Protein AF-A0A1G2ZMD9-F1 (afdb_monomer)

pLDDT: mean 71.79, std 15.47, range [34.72, 91.12]

Structure (mmCIF, N/CA/C/O backbone):
data_AF-A0A1G2ZMD9-F1
#
_entry.id   AF-A0A1G2ZMD9-F1
#
loop_
_atom_site.group_PDB
_atom_site.id
_atom_site.type_symbol
_atom_site.label_atom_id
_atom_site.label_alt_id
_atom_site.label_comp_id
_atom_site.label_asym_id
_atom_site.label_entity_id
_atom_site.label_seq_id
_atom_site.pdbx_PDB_ins_code
_atom_site.Cartn_x
_atom_site.Cartn_y
_atom_site.Cartn_z
_atom_site.occupancy
_atom_site.B_iso_or_equiv
_atom_site.auth_seq_id
_atom_site.auth_comp_id
_atom_site.auth_asym_id
_atom_site.auth_atom_id
_atom_site.pdbx_PDB_model_num
ATOM 1 N N . MET A 1 1 ? 47.622 -48.114 -57.571 1.00 39.69 1 MET A N 1
ATOM 2 C CA . MET A 1 1 ? 47.970 -47.498 -56.270 1.00 39.69 1 MET A CA 1
ATOM 3 C C . MET A 1 1 ? 46.698 -46.966 -55.631 1.00 39.69 1 MET A C 1
ATOM 5 O O . MET A 1 1 ? 46.107 -46.035 -56.158 1.00 39.69 1 MET A O 1
ATOM 9 N N . ILE A 1 2 ? 46.238 -47.610 -54.558 1.00 43.50 2 ILE A N 1
ATOM 10 C CA . ILE A 1 2 ? 45.000 -47.269 -53.846 1.00 43.50 2 ILE A CA 1
ATOM 11 C C . ILE A 1 2 ? 45.321 -46.147 -52.856 1.00 43.50 2 ILE A C 1
ATOM 13 O O . ILE A 1 2 ? 46.029 -46.374 -51.877 1.00 43.50 2 ILE A O 1
ATOM 17 N N . LYS A 1 3 ? 44.819 -44.936 -53.111 1.00 37.56 3 LYS A N 1
ATOM 18 C CA . LYS A 1 3 ? 44.851 -43.838 -52.139 1.00 37.56 3 LYS A CA 1
ATOM 19 C C . LYS A 1 3 ? 43.565 -43.882 -51.316 1.00 37.56 3 LYS A C 1
ATOM 21 O O . LYS A 1 3 ? 42.509 -43.458 -51.769 1.00 37.56 3 LYS A O 1
ATOM 26 N N . LYS A 1 4 ? 43.682 -44.441 -50.110 1.00 48.44 4 LYS A N 1
ATOM 27 C CA . LYS A 1 4 ? 42.720 -44.278 -49.020 1.00 48.44 4 LYS A CA 1
ATOM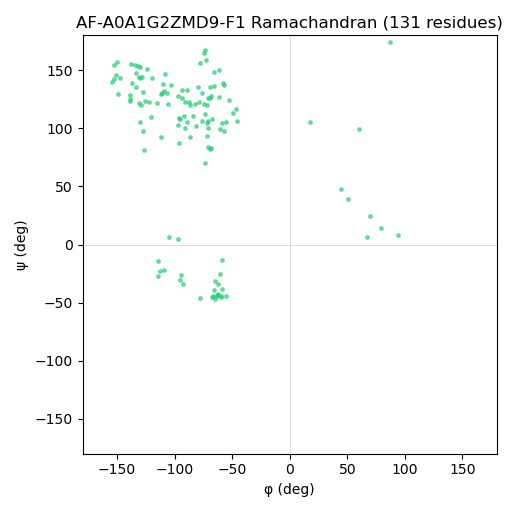 28 C C . LYS A 1 4 ? 42.849 -42.847 -48.498 1.00 48.44 4 LYS A C 1
ATOM 30 O O . LYS A 1 4 ? 43.915 -42.494 -48.007 1.00 48.44 4 LYS A O 1
ATOM 35 N N . TYR A 1 5 ? 41.777 -42.066 -48.555 1.00 55.06 5 TYR A N 1
ATOM 36 C CA . TYR A 1 5 ? 41.630 -40.880 -47.716 1.00 55.06 5 TYR A CA 1
ATOM 37 C C . TYR A 1 5 ? 40.285 -40.965 -47.004 1.00 55.06 5 TYR A C 1
ATOM 39 O O . TYR A 1 5 ? 39.232 -40.687 -47.565 1.00 55.06 5 TYR A O 1
ATOM 47 N N . PHE A 1 6 ? 40.364 -41.430 -45.759 1.00 48.94 6 PHE A N 1
ATOM 48 C CA . PHE A 1 6 ? 39.396 -41.137 -44.715 1.00 48.94 6 PHE A CA 1
ATOM 49 C C . PHE A 1 6 ? 39.575 -39.666 -44.327 1.00 48.94 6 PHE A C 1
ATOM 51 O O . PHE A 1 6 ? 40.684 -39.274 -43.967 1.00 48.94 6 PHE A O 1
ATOM 58 N N . ALA A 1 7 ? 38.510 -38.872 -44.352 1.00 53.34 7 ALA A N 1
ATOM 59 C CA . ALA A 1 7 ? 38.447 -37.634 -43.586 1.00 53.34 7 ALA A CA 1
ATOM 60 C C . ALA A 1 7 ? 36.995 -37.368 -43.179 1.00 53.34 7 ALA A C 1
ATOM 62 O O . ALA A 1 7 ? 36.070 -37.479 -43.980 1.00 53.34 7 ALA A O 1
ATOM 63 N N . TYR A 1 8 ? 36.839 -37.116 -41.887 1.00 48.75 8 TYR A N 1
ATOM 64 C CA . TYR A 1 8 ? 35.612 -37.126 -41.111 1.00 48.75 8 TYR A CA 1
ATOM 65 C C . TYR A 1 8 ? 34.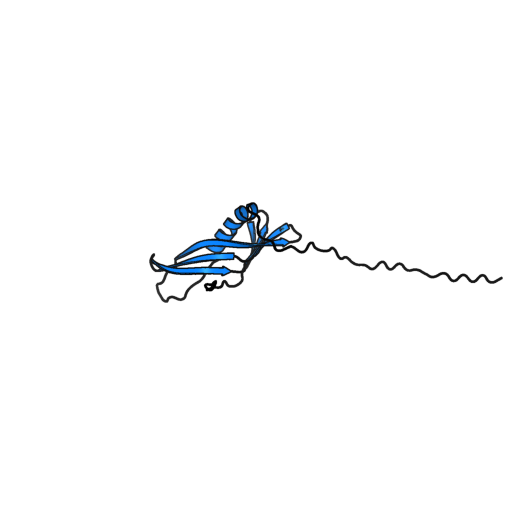634 -36.020 -41.524 1.00 48.75 8 TYR A C 1
ATOM 67 O O . TYR A 1 8 ? 35.011 -34.861 -41.675 1.00 48.75 8 TYR A O 1
ATOM 75 N N . ILE A 1 9 ? 33.356 -36.384 -41.633 1.00 55.91 9 ILE A N 1
ATOM 76 C CA . ILE A 1 9 ? 32.234 -35.445 -41.660 1.00 55.91 9 ILE A CA 1
ATOM 77 C C . ILE A 1 9 ? 32.151 -34.797 -40.271 1.00 55.91 9 ILE A C 1
ATOM 79 O O . ILE A 1 9 ? 31.784 -35.451 -39.297 1.00 55.91 9 ILE A O 1
ATOM 83 N N . LEU A 1 10 ? 32.518 -33.521 -40.175 1.00 47.72 10 LEU A N 1
ATOM 84 C CA . LEU A 1 10 ? 32.360 -32.714 -38.968 1.00 47.72 10 LEU A CA 1
ATOM 85 C C . LEU A 1 10 ? 31.050 -31.934 -39.118 1.00 47.72 10 LEU A C 1
ATOM 87 O O . LEU A 1 10 ? 31.019 -30.832 -39.659 1.00 47.72 10 LEU A O 1
ATOM 91 N N . ILE A 1 11 ? 29.939 -32.554 -38.711 1.00 55.56 11 ILE A N 1
ATOM 92 C CA . ILE A 1 11 ? 28.666 -31.844 -38.567 1.00 55.56 11 ILE A CA 1
ATOM 93 C C . ILE A 1 11 ? 28.825 -30.942 -37.346 1.00 55.56 11 ILE A C 1
ATOM 95 O O . ILE A 1 11 ? 28.733 -31.394 -36.205 1.00 55.56 11 ILE A O 1
ATOM 99 N N . ALA A 1 12 ? 29.088 -29.661 -37.589 1.00 51.91 12 ALA A N 1
ATOM 100 C CA . ALA A 1 12 ? 28.926 -28.624 -36.587 1.00 51.91 12 ALA A CA 1
ATOM 101 C C . ALA A 1 12 ? 27.422 -28.451 -36.321 1.00 51.91 12 ALA A C 1
ATOM 103 O O . ALA A 1 12 ? 26.762 -27.583 -36.884 1.00 51.91 12 ALA A O 1
ATOM 104 N N . PHE A 1 13 ? 26.865 -29.321 -35.479 1.00 45.88 13 PHE A N 1
ATOM 105 C CA . PHE A 1 13 ? 25.593 -29.071 -34.815 1.00 45.88 13 PHE A CA 1
ATOM 106 C C . PHE A 1 13 ? 25.840 -27.972 -33.775 1.00 45.88 13 PHE A C 1
ATOM 108 O O . PHE A 1 13 ? 26.086 -28.242 -32.603 1.00 45.88 13 PHE A O 1
ATOM 115 N N . SER A 1 14 ? 25.800 -26.709 -34.199 1.00 48.03 14 SER A N 1
ATOM 116 C CA . SER A 1 14 ? 25.627 -25.581 -33.283 1.00 48.03 14 SER A CA 1
ATOM 117 C C . SER A 1 14 ? 24.170 -25.553 -32.811 1.00 48.03 14 SER A C 1
ATOM 119 O O . SER A 1 14 ? 23.381 -24.700 -33.207 1.00 48.03 14 SER A O 1
ATOM 121 N N . LEU A 1 15 ? 23.804 -26.539 -31.991 1.00 56.41 15 LEU A N 1
ATOM 122 C CA . LEU A 1 15 ? 22.673 -26.450 -31.079 1.00 56.41 15 LEU A CA 1
ATOM 123 C C . LEU A 1 15 ? 23.192 -25.809 -29.799 1.00 56.41 15 LEU A C 1
ATOM 125 O O . LEU A 1 15 ? 23.664 -26.509 -28.909 1.00 56.41 15 LEU A O 1
ATOM 129 N N . LEU A 1 16 ? 23.085 -24.488 -29.695 1.00 50.44 16 LEU A N 1
ATOM 130 C CA . LEU A 1 16 ? 22.835 -23.887 -28.393 1.00 50.44 16 LEU A CA 1
ATOM 131 C C . LEU A 1 16 ? 21.660 -22.916 -28.524 1.00 50.44 16 LEU A C 1
ATOM 133 O O . LEU A 1 16 ? 21.802 -21.856 -29.138 1.00 50.44 16 LEU A O 1
ATOM 137 N N . PRO A 1 17 ? 20.482 -23.303 -28.008 1.00 46.97 17 PRO A N 1
ATOM 138 C CA . PRO A 1 17 ? 19.367 -22.396 -27.862 1.00 46.97 17 PRO A CA 1
ATOM 139 C C . PRO A 1 17 ? 19.701 -21.365 -26.779 1.00 46.97 17 PRO A C 1
ATOM 141 O O . PRO A 1 17 ? 20.251 -21.695 -25.733 1.00 46.97 17 PRO A O 1
ATOM 144 N N . VAL A 1 18 ? 19.381 -20.113 -27.099 1.00 52.69 18 VAL A N 1
ATOM 145 C CA . VAL A 1 18 ? 18.870 -19.056 -26.220 1.00 52.69 18 VAL A CA 1
ATOM 146 C C . VAL A 1 18 ? 19.066 -19.291 -24.717 1.00 52.69 18 VAL A C 1
ATOM 148 O O . VAL A 1 18 ? 18.2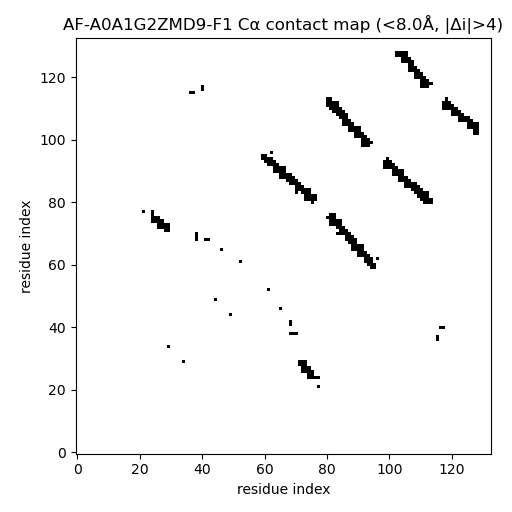79 -19.985 -24.083 1.00 52.69 18 VAL A O 1
ATOM 151 N N . SER A 1 19 ? 20.015 -18.562 -24.140 1.00 43.97 19 SER A N 1
ATOM 152 C CA . SER A 1 19 ? 19.840 -18.013 -22.797 1.00 43.97 19 SER A 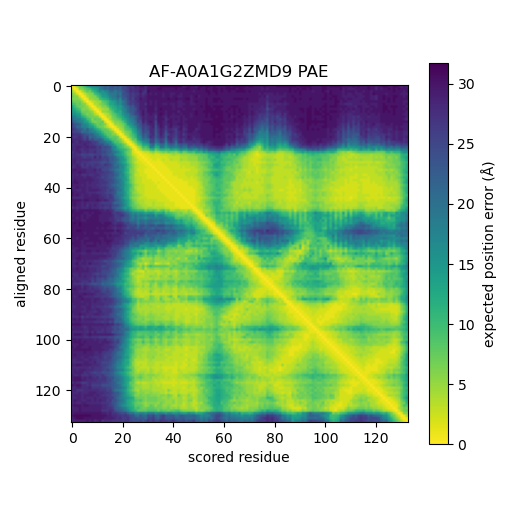CA 1
ATOM 153 C C . SER A 1 19 ? 20.103 -16.520 -22.901 1.00 43.97 19 SER A C 1
ATOM 155 O O . SER A 1 19 ? 21.209 -16.042 -22.659 1.00 43.97 19 SER A O 1
ATOM 157 N N . ILE A 1 20 ? 19.079 -15.787 -23.345 1.00 50.44 20 ILE A N 1
ATOM 158 C CA . ILE A 1 20 ? 18.937 -14.382 -22.977 1.00 50.44 20 ILE A CA 1
ATOM 159 C C . ILE A 1 20 ? 18.872 -14.431 -21.456 1.00 50.44 20 ILE A C 1
ATOM 161 O O . ILE A 1 20 ? 17.886 -14.910 -20.898 1.00 50.44 20 ILE A O 1
ATOM 165 N N . SER A 1 21 ? 19.956 -14.056 -20.787 1.00 38.66 21 SER A N 1
ATOM 166 C CA . SER A 1 21 ? 19.882 -13.746 -19.370 1.00 38.66 21 SER A CA 1
ATOM 167 C C . SER A 1 21 ? 18.903 -12.586 -19.277 1.00 38.66 21 SER A C 1
ATOM 169 O O . SER A 1 21 ? 19.272 -11.458 -19.607 1.00 38.66 21 SER A O 1
AT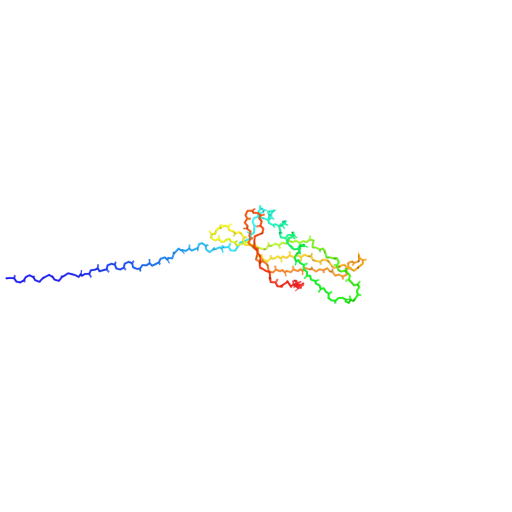OM 171 N N . SER A 1 22 ? 17.645 -12.863 -18.923 1.00 42.22 22 SER A N 1
ATOM 172 C CA . SER A 1 22 ? 16.769 -11.804 -18.453 1.00 42.22 22 SER A CA 1
ATOM 173 C C . SER A 1 22 ? 17.539 -11.127 -17.328 1.00 42.22 22 SER A C 1
ATOM 175 O O . SER A 1 22 ? 18.073 -11.787 -16.426 1.00 42.22 22 SER A O 1
ATOM 177 N N . LEU A 1 23 ? 17.719 -9.814 -17.452 1.00 45.00 23 LEU A N 1
ATOM 178 C CA . LEU A 1 23 ? 18.094 -8.996 -16.316 1.00 45.00 23 LEU A CA 1
ATOM 179 C C . LEU A 1 23 ? 16.993 -9.251 -15.299 1.00 45.00 23 LEU A C 1
ATOM 181 O O . LEU A 1 23 ? 15.892 -8.739 -15.444 1.00 45.00 23 LEU A O 1
ATOM 185 N N . TYR A 1 24 ? 17.266 -10.150 -14.356 1.00 49.25 24 TYR A N 1
ATOM 186 C CA . TYR A 1 24 ? 16.367 -10.451 -13.261 1.00 49.25 24 TYR A CA 1
ATOM 187 C C . TYR A 1 24 ? 15.978 -9.107 -12.666 1.00 49.25 24 TYR A C 1
ATOM 189 O O . TYR A 1 24 ? 16.845 -8.387 -12.163 1.00 49.25 24 TYR A O 1
ATOM 197 N N . ALA A 1 25 ? 14.703 -8.770 -12.807 1.00 55.97 25 ALA A N 1
ATOM 198 C CA . ALA A 1 25 ? 14.078 -7.631 -12.185 1.00 55.97 25 ALA A CA 1
ATOM 199 C C . ALA A 1 25 ? 14.522 -7.615 -10.713 1.00 55.97 25 ALA A C 1
ATOM 201 O O . ALA A 1 25 ? 14.255 -8.540 -9.935 1.00 55.97 25 ALA A O 1
ATOM 202 N N . GLN A 1 26 ? 15.422 -6.685 -10.382 1.00 68.00 26 GLN A N 1
ATOM 203 C CA . GLN A 1 26 ? 16.080 -6.698 -9.087 1.00 68.00 26 GLN A CA 1
ATOM 204 C C . GLN A 1 26 ? 15.221 -5.881 -8.144 1.00 68.00 26 GLN A C 1
ATOM 206 O O . GLN A 1 26 ? 15.245 -4.649 -8.175 1.00 68.00 26 GLN A O 1
ATOM 211 N N . ARG A 1 27 ? 14.510 -6.591 -7.266 1.00 75.44 27 ARG A N 1
ATOM 212 C CA . ARG A 1 27 ? 13.761 -5.993 -6.167 1.00 75.44 27 ARG A CA 1
ATOM 213 C C . ARG A 1 27 ? 14.628 -4.968 -5.435 1.00 75.44 27 ARG A C 1
ATOM 215 O O . ARG A 1 27 ? 15.647 -5.323 -4.837 1.00 75.44 27 ARG A O 1
ATOM 222 N N . ARG A 1 28 ? 14.220 -3.701 -5.473 1.00 83.81 28 ARG A N 1
ATOM 223 C CA . ARG A 1 28 ? 14.989 -2.583 -4.911 1.00 83.81 28 ARG A CA 1
ATOM 224 C C . ARG A 1 28 ? 14.100 -1.603 -4.155 1.00 83.81 28 ARG A C 1
ATOM 226 O O . ARG A 1 28 ? 12.909 -1.507 -4.453 1.00 83.81 28 ARG A O 1
ATOM 233 N N . PRO A 1 29 ? 14.653 -0.840 -3.201 1.00 84.19 29 PRO A N 1
ATOM 234 C CA . PRO A 1 29 ? 13.925 0.282 -2.631 1.00 84.19 29 PRO A CA 1
ATOM 235 C C . PRO A 1 29 ? 13.602 1.332 -3.713 1.00 84.19 29 PRO A C 1
ATOM 237 O O . PRO A 1 29 ? 14.359 1.485 -4.684 1.00 84.19 29 PRO A O 1
ATOM 240 N N . PRO A 1 30 ? 12.490 2.070 -3.563 1.00 83.75 30 PRO A N 1
ATOM 241 C CA . PRO A 1 30 ? 12.185 3.19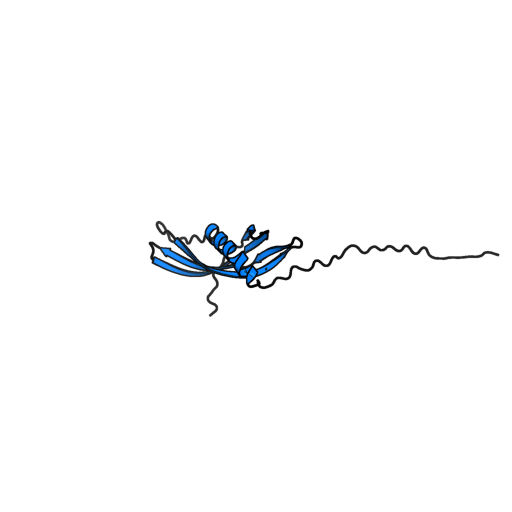4 -4.437 1.00 83.75 30 PRO A CA 1
ATOM 242 C C . PRO A 1 30 ? 13.186 4.337 -4.269 1.00 83.75 30 PRO A C 1
ATOM 244 O O . PRO A 1 30 ? 13.687 4.606 -3.177 1.00 83.75 30 PRO A O 1
ATOM 247 N N . THR A 1 31 ? 13.428 5.061 -5.356 1.00 86.94 31 THR A N 1
ATOM 248 C CA . THR A 1 31 ? 14.056 6.384 -5.311 1.00 86.94 31 THR A CA 1
ATOM 249 C C . THR A 1 31 ? 13.068 7.434 -4.792 1.00 86.94 31 THR A C 1
ATOM 251 O O . THR A 1 31 ? 11.854 7.228 -4.798 1.00 86.94 31 THR A O 1
ATOM 254 N N . GLN A 1 32 ? 13.567 8.611 -4.402 1.00 85.62 32 GLN A N 1
ATOM 255 C CA . GLN A 1 32 ? 12.717 9.715 -3.933 1.00 85.62 32 GLN A CA 1
ATOM 256 C C . GLN A 1 32 ? 11.682 10.161 -4.986 1.00 85.62 32 GLN A C 1
ATOM 258 O O . GLN A 1 32 ? 10.541 10.461 -4.641 1.00 85.62 32 GLN A O 1
ATOM 263 N N . SER A 1 33 ? 12.067 10.177 -6.267 1.00 86.31 33 SER A N 1
ATOM 264 C CA . SER A 1 33 ? 11.177 10.550 -7.377 1.00 86.31 33 SER A CA 1
ATOM 265 C C . SER A 1 33 ? 10.048 9.533 -7.568 1.00 86.31 33 SER A C 1
ATOM 267 O O . SER A 1 33 ? 8.877 9.894 -7.696 1.00 86.31 33 SER A O 1
ATOM 269 N N . GLU A 1 34 ? 10.378 8.242 -7.514 1.00 85.44 34 GLU A N 1
ATOM 270 C CA . GLU A 1 34 ? 9.389 7.164 -7.602 1.00 85.44 34 GLU A CA 1
ATOM 271 C C . GLU A 1 34 ? 8.453 7.174 -6.400 1.00 85.44 34 GLU A C 1
ATOM 273 O O . GLU A 1 34 ? 7.248 7.006 -6.562 1.00 85.44 34 GLU A O 1
ATOM 278 N N . GLN A 1 35 ? 8.981 7.455 -5.207 1.00 86.06 35 GLN A N 1
ATOM 279 C CA . GLN A 1 35 ? 8.168 7.583 -4.005 1.00 86.06 35 GLN A CA 1
ATOM 280 C C . GLN A 1 35 ? 7.164 8.728 -4.115 1.00 86.06 35 GLN A C 1
ATOM 282 O O . GLN A 1 35 ? 5.993 8.532 -3.800 1.00 86.06 35 GLN A O 1
ATOM 287 N N . ALA A 1 36 ? 7.573 9.885 -4.638 1.00 85.44 36 ALA A N 1
ATOM 288 C CA . ALA A 1 36 ? 6.658 10.994 -4.902 1.00 85.44 36 ALA A CA 1
ATOM 289 C C . ALA A 1 36 ? 5.611 10.665 -5.984 1.00 85.44 36 ALA A C 1
ATOM 291 O O . ALA A 1 36 ? 4.485 11.155 -5.916 1.00 85.44 36 ALA A O 1
ATOM 292 N N . T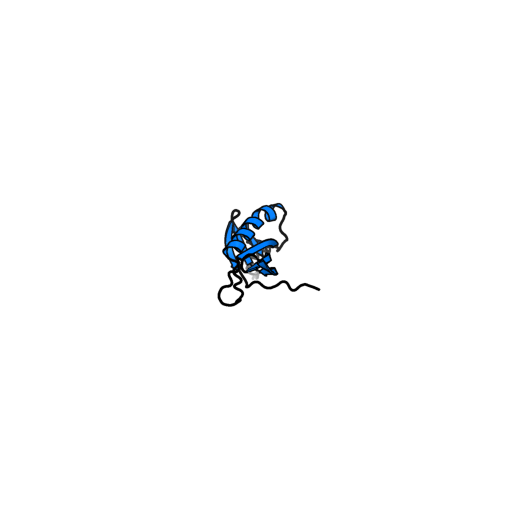HR A 1 37 ? 5.966 9.826 -6.960 1.00 86.19 37 THR A N 1
ATOM 293 C CA . THR A 1 37 ? 5.091 9.457 -8.084 1.00 86.19 37 THR A CA 1
ATOM 294 C C . THR A 1 37 ? 4.045 8.416 -7.686 1.00 86.19 37 THR A C 1
ATOM 296 O O . THR A 1 37 ? 2.867 8.561 -8.007 1.00 86.19 37 THR A O 1
ATOM 299 N N . TYR A 1 38 ? 4.455 7.363 -6.979 1.00 85.88 38 TYR A N 1
ATOM 300 C CA . TYR A 1 38 ? 3.612 6.194 -6.737 1.00 85.88 38 TYR A CA 1
ATOM 301 C C . TYR A 1 38 ? 2.853 6.239 -5.411 1.00 85.88 38 TYR A C 1
ATOM 303 O O . TYR A 1 38 ? 1.768 5.664 -5.318 1.00 85.88 38 TYR A O 1
ATOM 311 N N . LEU A 1 39 ? 3.361 6.947 -4.396 1.00 86.44 39 LEU A N 1
ATOM 312 C CA . LEU A 1 39 ? 2.695 7.038 -3.095 1.00 86.44 39 LEU A CA 1
ATOM 313 C C . LEU A 1 39 ? 1.239 7.547 -3.187 1.00 86.44 39 LEU A C 1
ATOM 315 O O . LEU A 1 39 ? 0.375 6.916 -2.573 1.00 86.44 39 LEU A O 1
ATOM 319 N N . PRO A 1 40 ? 0.910 8.598 -3.970 1.00 87.06 40 PRO A N 1
ATOM 320 C CA . PRO A 1 40 ? -0.476 9.047 -4.114 1.00 87.06 40 PRO A CA 1
ATOM 321 C C . PRO A 1 40 ? -1.398 7.988 -4.735 1.00 87.06 40 PRO A C 1
ATOM 323 O O . PRO A 1 40 ? -2.562 7.883 -4.351 1.00 87.06 40 PRO A O 1
ATOM 326 N N . LEU A 1 41 ? -0.883 7.172 -5.664 1.00 86.81 41 LEU A N 1
ATOM 327 C CA . LEU A 1 41 ? -1.652 6.090 -6.287 1.00 86.81 41 LEU A CA 1
ATOM 328 C C . LEU A 1 41 ? -1.975 4.993 -5.273 1.00 86.81 41 LEU A C 1
ATOM 330 O O . LEU A 1 41 ? -3.119 4.553 -5.190 1.00 86.81 41 LEU A O 1
ATOM 334 N N . VAL A 1 42 ? -0.983 4.596 -4.469 1.00 86.06 42 VAL A N 1
ATOM 335 C CA . VAL A 1 42 ? -1.163 3.598 -3.406 1.00 86.06 42 VAL A CA 1
ATOM 336 C C . VAL A 1 42 ? -2.150 4.109 -2.355 1.00 86.06 42 VAL A C 1
ATOM 338 O O . VAL A 1 42 ? -3.046 3.372 -1.954 1.00 86.06 42 VAL A O 1
ATOM 341 N N . GLN A 1 43 ? -2.043 5.377 -1.944 1.00 85.44 43 GLN A N 1
ATOM 342 C CA . GLN A 1 43 ? -2.980 6.001 -1.001 1.00 85.44 43 GLN A CA 1
ATOM 343 C C . GLN A 1 43 ? -4.418 6.007 -1.530 1.00 85.44 43 GLN A C 1
ATOM 345 O O . GLN A 1 43 ? -5.345 5.669 -0.794 1.00 85.44 43 GLN A O 1
ATOM 350 N N . MET A 1 44 ? -4.605 6.365 -2.803 1.00 84.25 44 MET A N 1
ATOM 351 C CA . MET A 1 44 ? -5.916 6.360 -3.446 1.00 84.25 44 MET A CA 1
ATOM 352 C C . MET A 1 44 ? -6.489 4.943 -3.551 1.00 84.25 44 MET A C 1
ATOM 354 O O . MET A 1 44 ? -7.642 4.736 -3.175 1.00 84.25 44 MET A O 1
ATOM 358 N N . TRP A 1 45 ? -5.694 3.966 -4.007 1.00 86.25 45 TRP A N 1
ATOM 359 C CA . TRP A 1 45 ? -6.131 2.569 -4.093 1.00 86.25 45 TRP A CA 1
ATOM 360 C C . TRP A 1 45 ? -6.524 2.031 -2.722 1.00 86.25 45 TRP A C 1
ATOM 362 O O . TRP A 1 45 ? -7.588 1.432 -2.587 1.00 86.25 45 TRP A O 1
ATOM 372 N N . LEU A 1 46 ? -5.709 2.291 -1.698 1.00 82.12 46 LEU A N 1
ATOM 373 C CA . LEU A 1 46 ? -5.986 1.837 -0.344 1.00 82.12 46 LEU A CA 1
ATOM 374 C C . LEU A 1 46 ? -7.274 2.490 0.177 1.00 82.12 46 LEU A C 1
ATOM 376 O O . LEU A 1 46 ? -8.146 1.788 0.659 1.00 82.12 46 LEU A O 1
ATOM 380 N N . GLY A 1 47 ? -7.484 3.794 -0.021 1.00 79.12 47 GLY A N 1
ATOM 381 C CA . GLY A 1 47 ? -8.741 4.454 0.358 1.00 79.12 47 GLY A CA 1
ATOM 382 C C . GLY A 1 47 ? -9.999 3.908 -0.341 1.00 79.12 47 GLY A C 1
ATOM 383 O O . GLY A 1 47 ? -11.091 4.038 0.204 1.00 79.12 47 GLY A O 1
ATOM 384 N N . GLN A 1 48 ? -9.858 3.307 -1.526 1.00 80.44 48 GLN A N 1
ATOM 385 C CA . GLN A 1 48 ? -10.967 2.735 -2.301 1.00 80.44 48 GLN A CA 1
ATOM 386 C C . GLN A 1 48 ? -11.210 1.246 -2.029 1.00 80.44 48 GLN A C 1
ATOM 388 O O . GLN A 1 48 ? -12.351 0.801 -2.105 1.00 80.44 48 GLN A O 1
ATOM 393 N N . ASN A 1 49 ? -10.151 0.477 -1.767 1.00 78.00 49 ASN A N 1
ATOM 394 C CA . ASN A 1 49 ? -10.194 -0.990 -1.755 1.00 78.00 49 ASN A CA 1
ATOM 395 C C . ASN A 1 49 ? -9.944 -1.588 -0.369 1.00 78.00 49 ASN A C 1
ATOM 397 O O . ASN A 1 49 ? -10.177 -2.777 -0.155 1.00 78.00 49 ASN A O 1
ATOM 401 N N . TRP A 1 50 ? -9.448 -0.792 0.575 1.00 75.00 50 TRP A N 1
ATOM 402 C CA . TRP A 1 50 ? -9.200 -1.263 1.923 1.00 75.00 50 TRP A CA 1
ATOM 403 C C . TRP A 1 50 ? -10.515 -1.378 2.694 1.00 75.00 50 TRP A C 1
ATOM 405 O O . TRP A 1 50 ? -11.094 -0.384 3.129 1.00 75.00 50 TRP A O 1
ATOM 415 N N . GLU A 1 51 ? -10.966 -2.613 2.897 1.00 62.94 51 GLU A N 1
ATOM 416 C CA . GLU A 1 51 ? -12.070 -2.931 3.795 1.00 62.94 51 GLU A CA 1
ATOM 417 C C . GLU A 1 51 ? -11.589 -3.894 4.883 1.00 62.94 51 GLU A C 1
ATOM 419 O O . GLU A 1 51 ? -11.381 -5.081 4.636 1.00 62.94 51 GLU A O 1
ATOM 424 N N . GLN A 1 52 ? -11.491 -3.414 6.124 1.00 62.56 52 GLN A N 1
ATOM 425 C CA . GLN A 1 52 ? -11.526 -4.306 7.283 1.00 62.56 52 GLN A CA 1
ATOM 426 C C . GLN A 1 52 ? -12.819 -4.069 8.057 1.00 62.56 52 GLN A C 1
ATOM 428 O O . GLN A 1 52 ? -12.897 -3.215 8.942 1.00 62.56 52 GLN A O 1
ATOM 433 N N . LYS A 1 53 ? -13.849 -4.853 7.727 1.00 56.59 53 LYS A N 1
ATOM 434 C CA . LYS A 1 53 ? -15.082 -4.917 8.517 1.00 56.59 53 LYS A CA 1
ATOM 435 C C . LYS A 1 53 ? -14.769 -5.650 9.820 1.00 56.59 53 LYS A C 1
ATOM 437 O O . LYS A 1 53 ? -14.587 -6.865 9.826 1.00 56.59 53 LYS A O 1
ATOM 442 N N . LYS A 1 54 ? -14.653 -4.905 10.921 1.00 58.12 54 LYS A N 1
ATOM 443 C CA . LYS A 1 54 ? -14.633 -5.489 12.264 1.00 58.12 54 LYS A CA 1
ATOM 444 C C . LYS A 1 54 ? -16.082 -5.733 12.667 1.00 58.12 54 LYS A C 1
ATOM 446 O O . LYS A 1 54 ? -16.872 -4.793 12.686 1.00 58.12 54 LYS A O 1
ATOM 451 N N . ASP A 1 55 ? -16.418 -6.983 12.955 1.00 56.78 55 ASP A N 1
ATOM 452 C CA . ASP A 1 55 ? -17.748 -7.342 13.436 1.00 56.78 55 ASP A CA 1
ATOM 453 C C . ASP A 1 55 ? -17.890 -6.844 14.883 1.00 56.78 55 ASP A C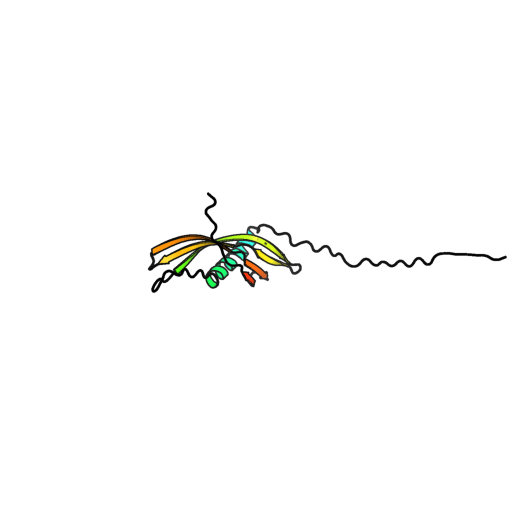 1
ATOM 455 O O . ASP A 1 55 ? -17.390 -7.453 15.829 1.00 56.78 55 ASP A O 1
ATOM 459 N N . LEU A 1 56 ? -18.429 -5.632 15.033 1.00 57.31 56 LEU A N 1
ATOM 460 C CA . LEU A 1 56 ? -18.588 -4.937 16.315 1.00 57.31 56 LEU A CA 1
ATOM 461 C C . LEU A 1 56 ? -20.047 -4.948 16.810 1.00 57.31 56 LEU A C 1
ATOM 463 O O . LEU A 1 56 ? -20.338 -4.337 17.837 1.00 57.31 56 LEU A O 1
ATOM 467 N N . GLY A 1 57 ? -20.941 -5.664 16.119 1.00 56.56 57 GLY A N 1
ATOM 468 C CA . GLY A 1 57 ? -22.373 -5.725 16.418 1.00 56.56 57 GLY A CA 1
ATOM 469 C C . GLY A 1 57 ? -23.205 -4.613 15.763 1.00 56.56 57 GLY A C 1
ATOM 470 O O . GLY A 1 57 ? -22.683 -3.698 15.119 1.00 56.56 57 GLY A O 1
ATOM 471 N N . ASP A 1 58 ? -24.527 -4.711 15.921 1.00 52.66 58 ASP A N 1
ATOM 472 C CA . ASP A 1 58 ? -25.497 -3.825 15.270 1.00 52.66 58 ASP A CA 1
ATOM 473 C C . ASP A 1 58 ? -25.318 -2.351 15.679 1.00 52.66 58 ASP A C 1
ATOM 475 O O . ASP A 1 58 ? -25.342 -1.989 16.857 1.00 52.66 58 ASP A O 1
ATOM 479 N N . GLY A 1 59 ? -25.196 -1.472 14.678 1.00 52.34 59 GLY A N 1
ATOM 480 C CA . GLY A 1 59 ? -25.186 -0.015 14.857 1.00 52.34 59 GLY A CA 1
ATOM 481 C C . GLY A 1 59 ? -23.808 0.642 14.982 1.00 52.34 59 GLY A C 1
ATOM 482 O O . GLY A 1 59 ? -23.749 1.845 15.256 1.00 52.34 59 GLY A O 1
ATOM 483 N N . VAL A 1 60 ? -22.718 -0.103 14.765 1.00 52.62 60 VAL A N 1
ATOM 484 C CA . VAL A 1 60 ? -21.356 0.447 14.722 1.00 52.62 60 VAL A CA 1
ATOM 485 C C . VAL A 1 60 ? -20.980 0.810 13.285 1.00 52.62 60 VAL A C 1
ATOM 487 O O . VAL A 1 60 ? -20.784 -0.053 12.433 1.00 52.62 60 VAL A O 1
ATOM 490 N N . TYR A 1 61 ? -20.862 2.110 13.017 1.00 54.25 61 TYR A N 1
ATOM 491 C CA . TYR A 1 61 ? -20.344 2.627 11.751 1.00 54.25 61 TYR A CA 1
ATOM 492 C C . TYR A 1 61 ? -18.859 2.926 11.915 1.00 54.25 61 TYR A C 1
ATOM 494 O O . TYR A 1 61 ? -18.490 3.898 12.574 1.00 54.25 61 TYR A O 1
ATOM 502 N N . ILE A 1 62 ? -18.012 2.097 11.307 1.00 54.22 62 ILE A N 1
ATOM 503 C CA . ILE A 1 62 ? -16.566 2.312 11.290 1.00 54.22 62 ILE A CA 1
ATOM 504 C C . ILE A 1 62 ? -16.247 3.316 10.181 1.00 54.22 62 ILE A C 1
ATOM 506 O O . ILE A 1 62 ? -16.209 2.960 9.006 1.00 54.22 62 ILE A O 1
ATOM 510 N N . ALA A 1 63 ? -15.996 4.575 10.545 1.00 58.62 63 ALA A N 1
ATOM 511 C CA . ALA A 1 63 ? -15.272 5.480 9.656 1.00 58.62 63 ALA A CA 1
ATOM 512 C C . ALA A 1 63 ? -13.785 5.136 9.769 1.00 58.62 63 ALA A C 1
ATOM 514 O 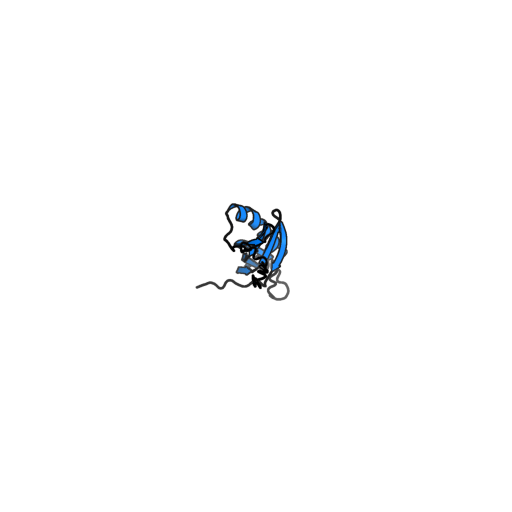O . ALA A 1 63 ? -13.242 5.132 10.871 1.00 58.62 63 ALA A O 1
ATOM 515 N N . GLN A 1 64 ? -13.139 4.796 8.658 1.00 65.44 64 GLN A N 1
ATOM 516 C CA . GLN A 1 64 ? -11.731 4.415 8.642 1.00 65.44 64 GLN A CA 1
ATOM 517 C C . GLN A 1 64 ? -10.884 5.566 8.113 1.00 65.44 64 GLN A C 1
ATOM 519 O O . GLN A 1 64 ? -11.241 6.209 7.126 1.00 65.44 64 GLN A O 1
ATOM 524 N N . LYS A 1 65 ? -9.744 5.821 8.759 1.00 65.81 65 LYS A N 1
ATOM 525 C CA . LYS A 1 65 ? -8.746 6.761 8.243 1.00 65.81 65 LYS A CA 1
ATOM 526 C C . LYS A 1 65 ? -7.389 6.085 8.147 1.00 65.81 65 LYS A C 1
ATOM 528 O O . LYS A 1 65 ? -6.871 5.603 9.151 1.00 65.81 65 LYS A O 1
ATOM 533 N N . ILE A 1 66 ? -6.832 6.097 6.941 1.00 69.56 66 ILE A N 1
ATOM 534 C CA . ILE A 1 66 ? -5.444 5.741 6.659 1.00 69.56 66 ILE A CA 1
ATOM 535 C C . ILE A 1 66 ? -4.608 7.011 6.829 1.00 69.56 66 ILE A C 1
ATOM 537 O O . ILE A 1 66 ? -4.904 8.020 6.187 1.00 69.56 66 ILE A O 1
ATOM 541 N N . THR A 1 67 ? -3.607 7.000 7.707 1.00 63.75 67 THR A N 1
ATOM 542 C CA . THR A 1 67 ? -2.815 8.214 8.004 1.00 63.75 67 THR A CA 1
ATOM 543 C C . THR A 1 67 ? -1.370 8.156 7.552 1.00 63.75 67 THR A C 1
ATOM 545 O O . THR A 1 67 ? -0.766 9.200 7.334 1.00 63.75 67 THR A O 1
ATOM 548 N N . GLU A 1 68 ? -0.826 6.961 7.379 1.00 65.56 68 GLU A N 1
ATOM 549 C CA . GLU A 1 68 ? 0.527 6.750 6.886 1.00 65.56 68 GLU A CA 1
ATOM 550 C C . GLU A 1 68 ? 0.483 5.614 5.877 1.00 65.56 68 GLU A C 1
ATOM 552 O O . GLU A 1 68 ? -0.261 4.658 6.080 1.00 65.56 68 GLU A O 1
ATOM 557 N N . VAL A 1 69 ? 1.219 5.749 4.775 1.00 67.62 69 VAL A N 1
ATOM 558 C CA . VAL A 1 69 ? 1.351 4.723 3.740 1.00 67.62 69 VAL A CA 1
ATOM 559 C C . VAL A 1 69 ? 2.810 4.692 3.323 1.00 67.62 69 VAL A C 1
ATOM 561 O O . VAL A 1 69 ? 3.374 5.715 2.941 1.00 67.62 69 VAL A O 1
ATOM 564 N N . THR A 1 70 ? 3.426 3.520 3.387 1.00 70.75 70 THR A N 1
ATOM 565 C CA . THR A 1 70 ? 4.769 3.281 2.858 1.00 70.75 70 THR A CA 1
ATOM 566 C C . THR A 1 70 ? 4.757 2.014 2.021 1.00 70.75 70 THR A C 1
ATOM 568 O O . THR A 1 70 ? 3.927 1.133 2.235 1.00 70.75 70 THR A O 1
ATOM 571 N N . TYR A 1 71 ? 5.664 1.921 1.056 1.00 73.94 71 TYR A N 1
ATOM 572 C CA . TYR A 1 71 ? 5.898 0.696 0.301 1.00 73.94 71 TYR A CA 1
ATOM 573 C C . TYR A 1 71 ? 7.396 0.401 0.282 1.00 73.94 71 TYR A C 1
ATOM 575 O O . TYR A 1 71 ? 8.209 1.329 0.301 1.00 73.94 71 TYR A O 1
ATOM 583 N N . CYS A 1 72 ? 7.776 -0.876 0.336 1.00 71.94 72 CYS A N 1
ATOM 584 C CA . CYS A 1 72 ? 9.168 -1.230 0.629 1.00 71.94 72 CYS A CA 1
ATOM 585 C C . CYS A 1 72 ? 10.014 -1.477 -0.620 1.00 71.94 72 CYS A C 1
ATOM 587 O O . CYS A 1 72 ? 11.225 -1.256 -0.585 1.00 71.94 72 CYS A O 1
ATOM 589 N N . CYS A 1 73 ? 9.408 -1.967 -1.703 1.00 76.50 73 CYS A N 1
ATOM 590 C CA . CYS A 1 73 ? 10.151 -2.482 -2.842 1.00 76.50 73 CYS A CA 1
ATOM 591 C C . CYS A 1 73 ? 9.420 -2.245 -4.160 1.00 76.50 73 CYS A C 1
ATOM 593 O O . CYS A 1 73 ? 8.198 -2.387 -4.240 1.00 76.50 73 CYS A O 1
ATOM 595 N N . LEU A 1 74 ? 10.217 -1.948 -5.182 1.00 81.44 74 LEU A N 1
ATOM 596 C CA . LEU A 1 74 ? 9.841 -1.969 -6.583 1.00 81.44 74 LEU A CA 1
ATOM 597 C C . LEU A 1 74 ? 10.514 -3.150 -7.272 1.00 81.44 74 LEU A C 1
ATOM 599 O O . LEU A 1 74 ? 11.642 -3.512 -6.928 1.00 81.44 74 LEU A O 1
ATOM 603 N N . ASP A 1 75 ? 9.819 -3.708 -8.245 1.00 82.88 75 ASP A N 1
ATOM 604 C CA . ASP A 1 75 ? 10.324 -4.674 -9.208 1.00 82.88 75 ASP A CA 1
ATOM 605 C C . ASP A 1 75 ? 9.941 -4.194 -10.619 1.00 82.88 75 ASP A C 1
ATOM 607 O O . ASP A 1 75 ? 8.984 -3.437 -10.741 1.00 82.88 75 ASP A O 1
ATOM 611 N N . GLU A 1 76 ? 10.675 -4.530 -11.675 1.00 82.88 76 GLU A N 1
ATOM 612 C CA . GLU A 1 76 ? 10.392 -4.011 -13.030 1.00 82.88 76 GLU A CA 1
ATOM 613 C C . GLU A 1 76 ? 10.355 -5.146 -14.051 1.00 82.88 76 GLU A C 1
ATOM 615 O O . GLU A 1 76 ? 11.326 -5.883 -14.177 1.00 82.88 76 GLU A O 1
ATOM 620 N N . ASP A 1 77 ? 9.237 -5.317 -14.764 1.00 81.88 77 ASP A N 1
ATOM 621 C CA . ASP A 1 77 ? 9.141 -6.366 -15.787 1.00 81.88 77 ASP A CA 1
ATOM 622 C C . ASP A 1 77 ? 9.947 -6.012 -17.055 1.00 81.88 77 ASP A C 1
ATOM 624 O O . ASP A 1 77 ? 10.355 -4.869 -17.259 1.00 81.88 77 ASP A O 1
ATOM 628 N N . ASP A 1 78 ? 10.147 -6.985 -17.951 1.00 80.44 78 ASP A N 1
ATOM 629 C CA . ASP A 1 78 ? 10.886 -6.784 -19.212 1.00 80.44 78 ASP A CA 1
ATOM 630 C C . ASP A 1 78 ? 10.269 -5.701 -20.129 1.00 80.44 78 ASP A C 1
ATOM 632 O O . ASP A 1 78 ? 10.899 -5.267 -21.094 1.00 80.44 78 ASP A O 1
ATOM 636 N N . ASN A 1 79 ? 9.034 -5.265 -19.852 1.00 81.00 79 ASN A N 1
ATOM 637 C CA . ASN A 1 79 ? 8.341 -4.211 -20.592 1.00 81.00 79 ASN A CA 1
ATOM 638 C C . ASN A 1 79 ? 8.456 -2.834 -19.910 1.00 81.00 79 ASN A C 1
ATOM 640 O O . ASN A 1 79 ? 7.831 -1.880 -20.375 1.00 81.00 79 ASN A O 1
ATOM 644 N N . GLY A 1 80 ? 9.221 -2.719 -18.821 1.00 79.00 80 GLY A N 1
ATOM 645 C CA . GLY A 1 80 ? 9.411 -1.480 -18.068 1.00 79.00 80 GLY A CA 1
ATOM 646 C C . GLY A 1 80 ? 8.258 -1.129 -17.125 1.00 79.00 80 GLY A C 1
ATOM 647 O O . GLY A 1 80 ? 8.157 0.012 -16.668 1.00 79.00 80 GLY A O 1
ATOM 648 N N . HIS A 1 81 ? 7.350 -2.070 -16.840 1.00 82.44 81 HIS A N 1
ATOM 649 C CA . HIS A 1 81 ? 6.285 -1.825 -15.872 1.00 82.44 81 HIS A CA 1
ATOM 650 C C . HIS A 1 81 ? 6.800 -1.984 -14.452 1.00 82.44 81 HIS A C 1
ATOM 652 O O . HIS A 1 81 ? 7.443 -2.977 -14.116 1.00 82.44 81 HIS A O 1
ATOM 658 N N . VAL A 1 82 ? 6.423 -1.043 -13.590 1.00 83.69 82 VAL A N 1
ATOM 659 C CA . VAL A 1 82 ? 6.861 -1.034 -12.198 1.00 83.69 82 VAL A CA 1
ATOM 660 C C . VAL A 1 82 ? 5.871 -1.794 -11.328 1.00 83.69 82 VAL A C 1
ATOM 662 O O . VAL A 1 82 ? 4.694 -1.453 -11.251 1.00 83.69 82 VAL A O 1
ATOM 665 N N . HIS A 1 83 ? 6.377 -2.799 -10.635 1.00 81.75 83 HIS A N 1
ATOM 666 C CA . HIS A 1 83 ? 5.691 -3.614 -9.657 1.00 81.75 83 HIS A CA 1
ATOM 667 C C . HIS A 1 83 ? 5.956 -3.102 -8.241 1.00 81.75 83 HIS A C 1
ATOM 669 O O . HIS A 1 83 ? 7.060 -3.242 -7.722 1.00 81.75 83 HIS A O 1
ATOM 675 N N . ILE A 1 84 ? 4.956 -2.510 -7.591 1.00 78.75 84 ILE A N 1
ATOM 676 C CA . ILE A 1 84 ? 5.067 -2.078 -6.188 1.00 78.75 84 ILE A CA 1
ATOM 677 C C . ILE A 1 84 ? 4.642 -3.236 -5.293 1.00 78.75 84 ILE A C 1
ATOM 679 O O . ILE A 1 84 ? 3.593 -3.828 -5.539 1.00 78.75 84 ILE A O 1
ATOM 683 N N . ILE A 1 85 ? 5.435 -3.537 -4.260 1.00 74.12 85 ILE A N 1
ATOM 684 C CA . ILE A 1 85 ? 5.187 -4.658 -3.349 1.00 74.12 85 ILE A CA 1
ATOM 685 C C . ILE A 1 85 ? 5.227 -4.196 -1.888 1.00 74.12 85 ILE A C 1
ATOM 687 O O . ILE A 1 85 ? 6.071 -3.381 -1.515 1.00 74.12 85 ILE A O 1
ATOM 691 N N . ASP A 1 86 ? 4.361 -4.803 -1.070 1.00 76.88 86 ASP A N 1
ATOM 692 C CA . ASP A 1 86 ? 4.254 -4.644 0.388 1.00 76.88 86 ASP A CA 1
ATOM 693 C C . ASP A 1 86 ? 3.954 -3.198 0.821 1.00 76.88 86 ASP A C 1
ATOM 695 O O . ASP A 1 86 ? 4.846 -2.361 0.948 1.00 76.88 86 ASP A O 1
ATOM 699 N N . ILE A 1 87 ? 2.683 -2.923 1.108 1.00 80.25 87 ILE A N 1
ATOM 700 C CA . ILE A 1 87 ? 2.204 -1.658 1.663 1.00 80.25 87 ILE A CA 1
ATOM 701 C C . ILE A 1 87 ? 2.160 -1.786 3.184 1.00 80.25 87 ILE A C 1
ATOM 703 O O . ILE A 1 87 ? 1.593 -2.746 3.710 1.00 80.25 87 ILE A O 1
ATOM 707 N N . LYS A 1 88 ? 2.688 -0.800 3.902 1.00 84.44 88 LYS A N 1
ATOM 708 C CA . LYS A 1 88 ? 2.395 -0.608 5.325 1.00 84.44 88 LYS A CA 1
ATOM 709 C C . LYS A 1 88 ? 1.550 0.627 5.486 1.00 84.44 88 LYS A C 1
ATOM 711 O O . LYS A 1 88 ? 1.822 1.642 4.844 1.00 84.44 88 LYS A O 1
ATOM 716 N N . PHE A 1 89 ? 0.553 0.545 6.347 1.00 82.88 89 PHE A N 1
ATOM 717 C CA . PHE A 1 89 ? -0.298 1.679 6.609 1.00 82.88 89 PHE A CA 1
ATOM 718 C C . PHE A 1 89 ? -0.848 1.679 8.018 1.00 82.88 89 PHE A C 1
ATOM 720 O O . PHE A 1 89 ? -0.974 0.649 8.673 1.00 82.88 89 PHE A O 1
ATOM 727 N N . HIS A 1 90 ? -1.206 2.873 8.452 1.00 84.50 90 HIS A N 1
ATOM 728 C CA . HIS A 1 90 ? -1.713 3.105 9.783 1.00 84.50 90 HIS A CA 1
ATOM 729 C C . HIS A 1 90 ? -3.222 3.354 9.741 1.00 84.50 90 HIS A C 1
ATOM 731 O O . HIS A 1 90 ? -3.673 4.285 9.066 1.00 84.50 90 HIS A O 1
ATOM 737 N N . ALA A 1 91 ? -3.999 2.526 10.440 1.00 81.06 91 ALA A N 1
ATOM 738 C CA . ALA A 1 91 ? -5.457 2.543 10.412 1.00 81.06 91 ALA A CA 1
ATOM 739 C C . ALA A 1 91 ? -6.051 2.996 11.752 1.00 81.06 91 ALA A C 1
ATOM 741 O O . ALA A 1 91 ? -5.751 2.429 12.801 1.00 81.06 91 ALA A O 1
ATOM 742 N N . LYS A 1 92 ? -6.967 3.968 11.698 1.00 81.25 92 LYS A N 1
ATOM 743 C CA . LYS A 1 92 ? -7.785 4.401 12.842 1.00 81.25 92 LYS A CA 1
ATOM 744 C C . LYS A 1 92 ? -9.236 3.975 12.655 1.00 81.25 92 LYS A C 1
ATOM 746 O O . LYS A 1 92 ? -9.818 4.219 11.595 1.00 81.25 92 LYS A O 1
ATOM 751 N N . TYR A 1 93 ? -9.810 3.386 13.698 1.00 78.31 93 TYR A N 1
ATOM 752 C CA . TYR A 1 93 ? -11.194 2.931 13.771 1.00 78.31 93 TYR A CA 1
ATOM 753 C C . TYR A 1 93 ? -11.991 3.875 14.659 1.00 78.31 93 TYR A C 1
ATOM 755 O O . TYR A 1 93 ? -11.583 4.175 15.784 1.00 78.31 93 TYR A O 1
ATOM 763 N N . TYR A 1 94 ? -13.142 4.316 14.162 1.00 76.31 94 TYR A N 1
ATOM 764 C CA . TYR A 1 94 ? -14.019 5.232 14.877 1.00 76.31 94 TYR A CA 1
ATOM 765 C C . TYR A 1 94 ? -15.390 4.606 15.121 1.00 76.31 94 TYR A C 1
ATOM 767 O O . TYR A 1 94 ? -15.922 3.931 14.249 1.00 76.31 94 TYR A O 1
ATOM 775 N N . ASP A 1 95 ? -15.974 4.894 16.280 1.00 78.69 95 ASP A N 1
ATOM 776 C CA . ASP A 1 95 ? -17.388 4.681 16.592 1.00 78.69 95 ASP A CA 1
ATOM 777 C C . ASP A 1 95 ? -17.996 6.023 17.005 1.00 78.69 95 ASP A C 1
ATOM 779 O O . ASP A 1 95 ? -17.491 6.676 17.920 1.00 78.69 95 ASP A O 1
ATOM 783 N N . ARG A 1 96 ? -19.048 6.476 16.309 1.00 77.38 96 ARG A N 1
ATOM 784 C CA . ARG A 1 96 ? -19.742 7.754 16.585 1.00 77.38 96 ARG A CA 1
ATOM 785 C C . ARG A 1 96 ? -18.766 8.921 16.836 1.00 77.38 96 ARG A C 1
ATOM 787 O O . ARG A 1 96 ? -18.902 9.664 17.805 1.00 77.38 96 ARG A O 1
ATOM 794 N N . ASN A 1 97 ? -17.769 9.070 15.957 1.00 75.88 97 ASN A N 1
ATOM 795 C CA . ASN A 1 97 ? -16.682 10.067 16.010 1.00 75.88 97 ASN A CA 1
ATOM 796 C C . ASN A 1 97 ? -15.659 9.919 17.153 1.00 75.88 97 ASN A C 1
ATOM 798 O O . ASN A 1 97 ? -14.766 10.756 17.283 1.00 75.88 97 ASN A O 1
ATOM 802 N N . ARG A 1 98 ? -15.719 8.854 17.952 1.00 79.50 98 ARG A N 1
ATOM 803 C CA . ARG A 1 98 ? -14.694 8.513 18.942 1.00 79.50 98 ARG A CA 1
ATOM 804 C C . ARG A 1 98 ? -13.741 7.472 18.362 1.00 79.50 98 ARG A C 1
ATOM 806 O O . ARG A 1 98 ? -14.193 6.437 17.890 1.00 79.50 98 ARG A O 1
ATOM 813 N N . MET A 1 99 ? -12.433 7.724 18.421 1.00 81.69 99 MET A N 1
ATOM 814 C CA . MET A 1 99 ? -11.436 6.706 18.069 1.00 81.69 99 MET A CA 1
ATOM 815 C C . MET A 1 99 ? -11.471 5.586 19.118 1.00 81.69 99 MET A C 1
ATOM 817 O O . MET A 1 99 ? -11.421 5.867 20.319 1.00 81.69 99 MET A O 1
ATOM 821 N N . ILE A 1 100 ? -11.607 4.343 18.659 1.00 84.56 100 ILE A N 1
ATOM 822 C CA . ILE A 1 100 ? -11.718 3.146 19.509 1.00 84.56 100 ILE A CA 1
ATOM 823 C C . ILE A 1 100 ? -10.533 2.188 19.360 1.00 84.56 100 ILE A C 1
ATOM 825 O O . ILE A 1 100 ? -10.235 1.443 20.288 1.00 84.56 100 ILE A O 1
ATOM 829 N N . GLU A 1 101 ? -9.868 2.189 18.207 1.00 82.81 101 GLU A N 1
ATOM 830 C CA . GLU A 1 101 ? -8.677 1.386 17.939 1.00 82.81 101 GLU A CA 1
ATOM 831 C C . GLU A 1 101 ? -7.816 2.119 16.912 1.00 82.81 101 GLU A C 1
ATOM 833 O O . GLU A 1 101 ? -8.319 2.786 16.004 1.00 82.81 101 GLU A O 1
ATOM 838 N N . GLU A 1 102 ? -6.511 1.971 17.058 1.00 85.81 102 GLU A N 1
ATOM 839 C CA . GLU A 1 102 ? -5.504 2.517 16.170 1.00 85.81 102 GLU A CA 1
ATOM 840 C C . GLU A 1 102 ? -4.434 1.444 15.990 1.00 85.81 102 GLU A C 1
ATOM 842 O O . GLU A 1 102 ? -4.017 0.832 16.977 1.00 85.81 102 GLU A O 1
ATOM 847 N N . LYS A 1 103 ? -4.070 1.124 14.744 1.00 84.31 103 LYS A N 1
ATOM 848 C CA . LYS A 1 103 ? -3.192 -0.014 14.481 1.00 84.31 103 LYS A CA 1
ATOM 849 C C . LYS A 1 103 ? -2.391 0.109 13.192 1.00 84.31 103 LYS A C 1
ATOM 851 O O . LYS A 1 103 ? -2.931 0.472 12.147 1.00 84.31 103 LYS A O 1
ATOM 856 N N . ASP A 1 104 ? -1.132 -0.311 13.273 1.00 85.75 104 ASP A N 1
ATOM 857 C CA . ASP A 1 104 ? -0.276 -0.544 12.117 1.00 85.75 104 ASP A CA 1
ATOM 858 C C . ASP A 1 104 ? -0.630 -1.858 11.418 1.00 85.75 104 ASP A C 1
ATOM 860 O O . ASP A 1 104 ? -0.743 -2.936 12.017 1.00 85.75 104 ASP A O 1
ATOM 864 N N . MET A 1 105 ? -0.798 -1.750 10.110 1.00 85.00 105 MET A N 1
ATOM 865 C CA . MET A 1 105 ? -1.211 -2.817 9.220 1.00 85.00 105 MET A CA 1
ATOM 866 C C . MET A 1 105 ? -0.178 -2.976 8.110 1.00 85.00 105 MET A C 1
ATOM 868 O O . MET A 1 105 ? 0.478 -2.020 7.689 1.00 85.00 105 MET A O 1
ATOM 872 N N . ALA A 1 106 ? -0.060 -4.195 7.605 1.00 83.69 106 ALA A N 1
ATOM 873 C CA . ALA A 1 106 ? 0.683 -4.480 6.395 1.00 83.69 106 ALA A CA 1
ATOM 874 C C . ALA A 1 106 ? -0.165 -5.314 5.444 1.00 83.69 106 ALA A C 1
ATOM 876 O O . ALA A 1 106 ? -0.919 -6.194 5.858 1.00 83.69 106 ALA A O 1
ATOM 877 N N . GLN A 1 107 ? -0.019 -5.041 4.155 1.00 83.12 107 GLN A N 1
ATOM 878 C CA . GLN A 1 107 ? -0.645 -5.808 3.097 1.00 83.12 107 GLN A CA 1
ATOM 879 C C . GLN A 1 107 ? 0.341 -5.998 1.960 1.00 83.12 107 GLN A C 1
ATOM 881 O O . GLN A 1 107 ? 0.840 -5.032 1.382 1.00 83.12 107 GLN A O 1
ATOM 886 N N . ARG A 1 108 ? 0.595 -7.255 1.597 1.00 82.12 108 ARG A N 1
ATOM 887 C CA . ARG A 1 108 ? 1.266 -7.535 0.335 1.00 82.12 108 ARG A CA 1
ATOM 888 C C . ARG A 1 108 ? 0.274 -7.301 -0.792 1.00 82.12 108 ARG A C 1
ATOM 890 O O . ARG A 1 108 ? -0.694 -8.042 -0.925 1.00 82.12 108 ARG A O 1
ATOM 897 N N . VAL A 1 109 ? 0.535 -6.276 -1.587 1.00 83.62 109 VAL A N 1
ATOM 898 C CA . VAL A 1 109 ? -0.181 -6.005 -2.831 1.00 83.62 109 VAL A CA 1
ATOM 899 C C . VAL A 1 109 ? 0.862 -5.851 -3.915 1.00 83.62 109 VAL A C 1
ATOM 901 O O . VAL A 1 109 ? 1.849 -5.156 -3.688 1.00 83.62 109 VAL A O 1
ATOM 904 N N . LEU A 1 110 ? 0.668 -6.529 -5.039 1.00 85.56 110 LEU A N 1
ATOM 905 C CA . LEU A 1 110 ? 1.476 -6.388 -6.237 1.00 85.56 110 LEU A CA 1
ATOM 906 C C . LEU A 1 110 ? 0.745 -5.434 -7.179 1.00 85.56 110 LEU A C 1
ATOM 908 O O . LEU A 1 110 ? -0.221 -5.841 -7.813 1.00 85.56 110 LEU A O 1
ATOM 912 N N . PHE A 1 111 ? 1.180 -4.179 -7.273 1.00 87.38 111 PHE A N 1
ATOM 913 C CA . PHE A 1 111 ? 0.626 -3.243 -8.259 1.00 87.38 111 PHE A CA 1
ATOM 914 C C . PHE A 1 111 ? 1.455 -3.254 -9.515 1.00 87.38 111 PHE A C 1
ATOM 916 O O . PHE A 1 111 ? 2.636 -2.956 -9.420 1.00 87.38 111 PHE A O 1
ATOM 923 N N . LYS A 1 112 ? 0.846 -3.472 -10.675 1.00 89.62 112 LYS A N 1
ATOM 924 C CA . LYS A 1 112 ? 1.480 -3.154 -11.950 1.00 89.62 112 LYS A CA 1
ATOM 925 C C . LYS A 1 112 ? 1.195 -1.699 -12.301 1.00 89.62 112 LYS A C 1
ATOM 927 O O . LYS A 1 112 ? 0.033 -1.313 -12.456 1.00 89.62 112 LYS A O 1
ATOM 932 N N . CYS A 1 113 ? 2.247 -0.906 -12.453 1.00 87.19 113 CYS A N 1
ATOM 933 C CA . CYS A 1 113 ? 2.169 0.497 -12.827 1.00 87.19 113 CYS A CA 1
ATOM 934 C C . CYS A 1 113 ? 2.724 0.726 -14.237 1.00 87.19 113 CYS A C 1
ATOM 936 O O . CYS A 1 113 ? 3.838 0.307 -14.549 1.00 87.19 113 CYS A O 1
ATOM 938 N N . ALA A 1 114 ? 1.955 1.437 -15.060 1.00 86.56 114 ALA A N 1
ATOM 939 C CA . ALA A 1 114 ? 2.342 1.893 -16.392 1.00 86.56 114 ALA A CA 1
ATOM 940 C C . ALA A 1 114 ? 1.952 3.369 -16.541 1.00 86.56 114 ALA A C 1
ATOM 942 O O . ALA A 1 114 ? 0.864 3.760 -16.113 1.00 86.56 114 ALA A O 1
ATOM 943 N N . ASP A 1 115 ? 2.840 4.197 -17.097 1.00 86.25 115 ASP A N 1
ATOM 944 C CA . ASP A 1 115 ? 2.586 5.624 -17.357 1.00 86.25 115 ASP A CA 1
ATOM 945 C C . ASP A 1 115 ? 2.039 6.404 -16.141 1.00 86.25 115 ASP A C 1
ATOM 947 O O . ASP A 1 115 ? 1.136 7.238 -16.252 1.00 86.25 115 ASP A O 1
ATOM 951 N N . GLY A 1 116 ? 2.557 6.106 -14.942 1.00 82.00 116 GLY A N 1
ATOM 952 C CA . GLY A 1 116 ? 2.134 6.761 -13.698 1.00 82.00 116 GLY A CA 1
ATOM 953 C C . GLY A 1 116 ? 0.718 6.394 -13.237 1.00 82.00 116 GLY A C 1
ATOM 954 O O . GLY A 1 116 ? 0.079 7.179 -12.537 1.00 82.00 116 GLY A O 1
ATOM 955 N N . ARG A 1 117 ? 0.199 5.227 -13.636 1.00 85.62 117 ARG A N 1
ATOM 956 C CA . ARG A 1 117 ? -1.120 4.713 -13.240 1.00 85.62 117 ARG A CA 1
ATOM 957 C C . ARG A 1 117 ? -1.030 3.252 -12.823 1.00 85.62 117 ARG A C 1
ATOM 959 O O . ARG A 1 117 ? -0.245 2.503 -13.394 1.00 85.62 117 ARG A O 1
ATOM 966 N N . ILE A 1 118 ? -1.876 2.842 -11.878 1.00 88.00 118 ILE A N 1
ATOM 967 C CA . ILE A 1 118 ? -2.097 1.423 -11.567 1.00 88.00 118 ILE A CA 1
ATOM 968 C C . ILE A 1 118 ? -2.950 0.835 -12.695 1.00 88.00 118 ILE A C 1
ATOM 970 O O . ILE A 1 118 ? -4.052 1.324 -12.943 1.00 88.00 118 ILE A O 1
ATOM 974 N N . VAL A 1 119 ? -2.437 -0.187 -13.379 1.00 91.12 119 VAL A N 1
ATOM 975 C CA . VAL A 1 119 ? -3.132 -0.871 -14.484 1.00 91.12 119 VAL A CA 1
ATOM 976 C C . VAL A 1 119 ? -3.589 -2.280 -14.121 1.00 91.12 119 VAL A C 1
ATOM 978 O O . VAL A 1 119 ? -4.521 -2.785 -14.736 1.00 91.12 119 VAL A O 1
ATOM 981 N N . ASP A 1 120 ? -2.964 -2.894 -13.118 1.00 90.19 120 ASP A N 1
ATOM 982 C CA . ASP A 1 120 ? -3.343 -4.198 -12.574 1.00 90.19 120 ASP A CA 1
ATOM 983 C C . ASP A 1 120 ? -2.920 -4.288 -11.101 1.00 90.19 120 ASP A C 1
ATOM 985 O O . ASP A 1 120 ? -1.998 -3.580 -10.672 1.00 90.19 120 ASP A O 1
ATOM 989 N N . TRP A 1 121 ? -3.596 -5.127 -10.318 1.00 89.25 121 TRP A N 1
ATOM 990 C CA . TRP A 1 121 ? -3.250 -5.363 -8.921 1.00 89.25 121 TRP A CA 1
ATOM 991 C C . TRP A 1 121 ? -3.675 -6.747 -8.427 1.00 89.25 121 TRP A C 1
ATOM 993 O O . TRP A 1 121 ? -4.763 -7.225 -8.730 1.00 89.25 121 TRP A O 1
ATOM 1003 N N . ASP A 1 122 ? -2.833 -7.348 -7.586 1.00 86.25 122 ASP A N 1
ATOM 1004 C CA . ASP A 1 122 ? -3.141 -8.577 -6.849 1.00 86.25 122 ASP A CA 1
ATOM 1005 C C . ASP A 1 122 ? -2.824 -8.386 -5.360 1.00 86.25 122 ASP A C 1
ATOM 1007 O O . ASP A 1 122 ? -1.692 -8.066 -4.987 1.00 86.25 122 ASP A O 1
ATOM 1011 N N . ALA A 1 123 ? -3.836 -8.525 -4.503 1.00 83.69 123 ALA A N 1
ATOM 1012 C CA . ALA A 1 123 ? -3.756 -8.203 -3.083 1.00 83.69 123 ALA A CA 1
ATOM 1013 C C . ALA A 1 123 ? -3.926 -9.452 -2.209 1.00 83.69 123 ALA A C 1
ATOM 1015 O O . ALA A 1 123 ? -4.970 -10.101 -2.208 1.00 83.69 123 ALA A O 1
ATOM 1016 N N . SER A 1 124 ? -2.925 -9.738 -1.374 1.00 82.06 124 SER A N 1
ATOM 1017 C CA . SER A 1 124 ? -3.074 -10.697 -0.273 1.00 82.06 124 SER A CA 1
ATOM 1018 C C . SER A 1 124 ? -3.943 -10.103 0.843 1.00 82.06 124 SER A C 1
ATOM 1020 O O . SER A 1 124 ? -4.014 -8.876 0.968 1.00 82.06 124 SER A O 1
ATOM 1022 N N . PRO A 1 125 ? -4.553 -10.922 1.719 1.00 77.62 125 PRO A N 1
ATOM 1023 C CA . PRO A 1 125 ? -5.162 -10.410 2.939 1.00 77.62 125 PRO A CA 1
ATOM 1024 C C . PRO A 1 125 ? -4.133 -9.648 3.774 1.00 77.62 125 PRO A C 1
ATOM 1026 O O . PRO A 1 125 ? -2.990 -10.079 3.938 1.00 77.62 125 PRO A O 1
ATOM 1029 N N . ALA A 1 126 ? -4.535 -8.506 4.307 1.00 79.50 126 ALA A N 1
ATOM 1030 C CA . ALA A 1 126 ? -3.682 -7.751 5.205 1.00 79.50 126 ALA A CA 1
ATOM 1031 C C . ALA A 1 126 ? -3.652 -8.345 6.605 1.00 79.50 126 ALA A C 1
ATOM 1033 O O . ALA A 1 126 ? -4.592 -8.995 7.068 1.00 79.50 126 ALA A O 1
ATOM 1034 N N . TYR A 1 127 ? -2.571 -8.036 7.300 1.00 79.81 127 TYR A N 1
ATOM 1035 C CA . TYR A 1 127 ? -2.294 -8.520 8.631 1.00 79.81 127 TYR A CA 1
ATOM 1036 C C . TYR A 1 127 ? -1.826 -7.382 9.530 1.00 79.81 127 TYR A C 1
ATOM 1038 O O . TYR A 1 127 ? -1.309 -6.350 9.100 1.00 79.81 127 TYR A O 1
ATOM 1046 N N . LYS A 1 128 ? -2.060 -7.591 10.819 1.00 84.31 128 LYS A N 1
ATOM 1047 C CA . LYS A 1 128 ? -1.623 -6.710 11.891 1.00 84.31 128 LYS A CA 1
ATOM 1048 C C . LYS A 1 128 ? -0.101 -6.812 11.988 1.00 84.31 128 LYS A C 1
ATOM 1050 O O . LYS A 1 128 ? 0.415 -7.919 12.119 1.00 84.31 128 LYS A O 1
ATOM 1055 N N . LEU A 1 129 ? 0.603 -5.683 11.931 1.00 79.94 129 LEU A N 1
ATOM 1056 C CA . LEU A 1 129 ? 1.995 -5.654 12.363 1.00 79.94 129 LEU A CA 1
ATOM 1057 C C . LEU A 1 129 ? 1.938 -5.788 13.888 1.00 79.94 129 LEU A C 1
ATOM 1059 O O . LEU A 1 129 ? 1.411 -4.910 14.570 1.00 79.94 129 LEU A O 1
ATOM 1063 N N . GLU A 1 130 ? 2.303 -6.954 14.421 1.00 74.06 130 GLU A N 1
ATOM 1064 C CA . GLU A 1 130 ? 2.458 -7.092 15.869 1.00 74.06 130 GLU A CA 1
ATOM 1065 C C . GLU A 1 130 ? 3.500 -6.070 16.328 1.00 74.06 130 GLU A C 1
ATOM 1067 O O . GLU A 1 130 ? 4.483 -5.834 15.619 1.00 74.06 130 GLU A O 1
ATOM 1072 N N . GLU A 1 131 ? 3.247 -5.424 17.471 1.00 48.19 131 GLU A N 1
ATOM 1073 C CA . GLU A 1 131 ? 4.257 -4.602 18.128 1.00 48.19 131 GLU A CA 1
ATOM 1074 C C . GLU A 1 131 ? 5.459 -5.516 18.341 1.00 48.19 131 GLU A C 1
ATOM 1076 O O . GLU A 1 131 ? 5.405 -6.442 19.147 1.00 48.19 131 GLU A O 1
ATOM 1081 N N . VAL A 1 132 ? 6.508 -5.325 17.542 1.00 40.31 132 VAL A N 1
ATOM 1082 C CA . VAL A 1 132 ? 7.791 -5.983 17.758 1.00 40.31 132 VAL A CA 1
ATOM 1083 C C . VAL A 1 132 ? 8.345 -5.361 19.038 1.00 40.31 132 VAL A C 1
ATOM 1085 O O . VAL A 1 132 ? 9.053 -4.359 18.986 1.00 40.31 132 VAL A O 1
ATOM 1088 N N . THR A 1 133 ? 7.901 -5.881 20.182 1.00 34.72 133 THR A N 1
ATOM 1089 C CA . THR A 1 133 ? 8.473 -5.622 21.507 1.00 34.72 133 THR A CA 1
ATOM 1090 C C . THR A 1 133 ? 9.823 -6.296 21.637 1.00 34.72 133 THR A C 1
ATOM 1092 O O . THR A 1 133 ? 9.913 -7.477 21.227 1.00 34.72 133 THR A O 1
#

Secondary structure (DSSP, 8-state):
---------------------------BPPPHHHHHHHHHHHHHHHHHH--------TT---EEEEEEEEEEEEEE-TT--EEEEEEEEEEEEEETTEEEEEEEEEE-EEEEEETTEEEEEEEPPPEE-----

Sequence (133 aa):
MIKKYFAYILIAFSLLPVSISSLYAQRRPPTQSEQATYLPLVQMWLGQNWEQKKDLGDGVYIAQKITEVTYCCLDEDDNGHVHIIDIKFHAKYYDRNRMIEEKDMAQRVLFKCADGRIVDWDASPAYKLEEVT

Mean predicted aligned error: 13.23 Å

Solvent-accessible surface area (backbone atoms only — not comparable to full-atom values): 8402 Å² total; per-residue (Å²): 137,88,82,85,79,89,79,82,89,77,80,80,76,84,81,74,80,85,77,79,78,70,77,70,53,64,74,34,67,68,51,74,68,52,46,69,62,46,49,62,55,53,54,51,49,45,75,74,68,68,78,83,87,73,92,77,59,94,90,66,59,72,56,75,45,78,79,47,78,48,67,62,34,34,31,44,49,100,84,71,34,40,30,40,36,39,39,37,34,32,42,36,36,25,47,91,90,39,79,77,48,73,46,51,33,36,30,49,32,44,33,37,30,53,97,92,36,79,78,48,74,50,71,52,84,64,45,74,57,70,84,87,121

Radius of gyration: 26.99 Å; Cα contacts (8 Å, |Δi|>4): 192; chains: 1; bounding box: 74×58×78 Å

Nearest PDB structures (foldseek):
  8ovx-assembly1_P  TM=3.303E-01  e=1.845E+00  Saccharomyces cerevisiae
  8ow1-assembly1_P  TM=2.525E-01  e=1.200E+00  Saccharomyces cerevisiae
  3ejo-assembly1_B  TM=2.166E-01  e=2.218E+00  Leishmania donovani
  3eo5-assembly1_A  TM=2.182E-01  e=9.111E+00  Mycobacterium tuberculosis

Foldseek 3Di:
DDDDDDDDDDPPPPPDDDDPPDPFQDKDFDDPVVCVLCVVQVVVCCVVPPDDDDCPDPPFDWDKDWDDKDFGTWTADPVGWIWTFKIKTKIFTDGPNHTDDIFIKMKTKTFTDDPSHGPDMDTDDMDGPPPPD